Protein AF-A0A0D6NK29-F1 (afdb_monomer)

Structure (mmCIF, N/CA/C/O backbone):
data_AF-A0A0D6NK29-F1
#
_entry.id   AF-A0A0D6NK29-F1
#
loop_
_atom_site.group_PDB
_atom_site.id
_atom_site.type_symbol
_atom_site.label_atom_id
_atom_site.label_alt_id
_atom_site.label_comp_id
_atom_site.label_asym_id
_atom_site.label_entity_id
_atom_site.label_seq_id
_atom_site.pdbx_PDB_ins_code
_atom_site.Cartn_x
_atom_site.Cartn_y
_atom_site.Cartn_z
_atom_site.occupancy
_atom_site.B_iso_or_equiv
_atom_site.auth_seq_id
_atom_site.auth_comp_id
_atom_site.auth_asym_id
_atom_site.auth_atom_id
_atom_site.pdbx_PDB_model_num
ATOM 1 N N . MET A 1 1 ? 11.349 -6.737 16.344 1.00 50.88 1 MET A N 1
ATOM 2 C CA . MET A 1 1 ? 10.098 -6.105 16.818 1.00 50.88 1 MET A CA 1
ATOM 3 C C . MET A 1 1 ? 8.991 -6.532 15.869 1.00 50.88 1 MET A C 1
ATOM 5 O O . MET A 1 1 ? 9.148 -6.320 14.677 1.00 50.88 1 MET A O 1
ATOM 9 N N . LYS A 1 2 ? 7.946 -7.217 16.344 1.00 62.31 2 LYS A N 1
ATOM 10 C CA . LYS A 1 2 ? 6.819 -7.619 15.488 1.00 62.31 2 LYS A CA 1
ATOM 11 C C . LYS A 1 2 ? 5.850 -6.438 15.437 1.00 62.31 2 LYS A C 1
ATOM 13 O O . LYS A 1 2 ? 5.336 -6.054 16.482 1.00 62.31 2 LYS A O 1
ATOM 18 N N . LEU A 1 3 ? 5.683 -5.811 14.273 1.00 70.38 3 LEU A N 1
ATOM 19 C CA . LEU A 1 3 ? 4.742 -4.701 14.120 1.00 70.38 3 LEU A CA 1
ATOM 20 C C . LEU A 1 3 ? 3.313 -5.228 14.284 1.00 70.38 3 LEU A C 1
ATOM 22 O O . LEU A 1 3 ? 2.923 -6.170 13.592 1.00 70.38 3 LEU A O 1
ATOM 26 N N . ASP A 1 4 ? 2.531 -4.613 15.167 1.00 80.62 4 ASP A N 1
ATOM 27 C CA . ASP A 1 4 ? 1.096 -4.870 15.243 1.00 80.62 4 ASP A CA 1
ATOM 28 C C . ASP A 1 4 ? 0.369 -4.045 14.175 1.00 80.62 4 ASP A C 1
ATOM 30 O O . ASP A 1 4 ? -0.057 -2.911 14.407 1.00 80.62 4 ASP A O 1
ATOM 34 N N . ILE A 1 5 ? 0.251 -4.618 12.976 1.00 76.00 5 ILE A N 1
ATOM 35 C CA . ILE A 1 5 ? -0.405 -3.954 11.847 1.00 76.00 5 ILE A CA 1
ATOM 36 C C . ILE A 1 5 ? -1.881 -3.638 12.137 1.00 76.00 5 ILE A C 1
ATOM 38 O O . ILE A 1 5 ? -2.403 -2.659 11.608 1.00 76.00 5 ILE A O 1
ATOM 42 N N . LYS A 1 6 ? -2.553 -4.418 13.003 1.00 77.88 6 LYS A N 1
ATOM 43 C CA . LYS A 1 6 ? -3.951 -4.162 13.376 1.00 77.88 6 LYS A CA 1
ATOM 44 C C . LYS A 1 6 ? -4.059 -2.845 14.120 1.00 77.88 6 LYS A C 1
ATOM 46 O O . LYS A 1 6 ? -4.885 -2.014 13.756 1.00 77.88 6 LYS A O 1
ATOM 51 N N . ASN A 1 7 ? -3.207 -2.658 15.126 1.00 83.94 7 ASN A N 1
ATOM 52 C CA . ASN A 1 7 ? -3.191 -1.431 15.908 1.00 83.94 7 ASN A CA 1
ATOM 53 C C . ASN A 1 7 ? -2.804 -0.225 15.043 1.00 83.94 7 ASN A C 1
ATOM 55 O O . ASN A 1 7 ? -3.473 0.796 15.112 1.00 83.94 7 ASN A O 1
ATOM 59 N N . VAL A 1 8 ? -1.799 -0.366 14.170 1.00 83.69 8 VAL A N 1
ATOM 60 C CA . VAL A 1 8 ? -1.372 0.699 13.241 1.00 83.69 8 VAL A CA 1
ATOM 61 C C . VAL A 1 8 ? -2.517 1.169 12.341 1.00 83.69 8 VAL A C 1
ATOM 63 O O . VAL A 1 8 ? -2.725 2.371 12.199 1.00 83.69 8 VAL A O 1
ATOM 66 N N . ILE A 1 9 ? -3.279 0.238 11.755 1.00 80.75 9 ILE A N 1
ATOM 67 C CA . ILE A 1 9 ? -4.438 0.574 10.915 1.00 80.75 9 ILE A CA 1
ATOM 68 C C . ILE A 1 9 ? -5.550 1.211 11.753 1.00 80.75 9 ILE A C 1
ATOM 70 O O . ILE A 1 9 ? -6.113 2.224 11.344 1.00 80.75 9 ILE A O 1
ATOM 74 N N . ALA A 1 10 ? -5.847 0.653 12.931 1.00 84.12 10 ALA A N 1
ATOM 75 C CA . ALA A 1 10 ? -6.901 1.159 13.808 1.00 84.12 10 ALA A CA 1
ATOM 76 C C . ALA A 1 10 ? -6.631 2.587 14.315 1.00 84.12 10 ALA A C 1
ATOM 78 O O . ALA A 1 10 ? -7.572 3.356 14.500 1.00 84.12 10 ALA A O 1
ATOM 79 N N . THR A 1 11 ? -5.364 2.953 14.524 1.00 88.94 11 THR A N 1
ATOM 80 C CA . THR A 1 11 ? -4.956 4.286 14.995 1.00 88.94 11 THR A CA 1
ATOM 81 C C . THR A 1 11 ? -4.573 5.252 13.872 1.00 88.94 11 THR A C 1
ATOM 83 O O . THR A 1 11 ? -4.211 6.395 14.157 1.00 88.94 11 THR A O 1
ATOM 86 N N . ASP A 1 12 ? -4.652 4.824 12.607 1.00 87.44 12 ASP A N 1
ATOM 87 C CA . ASP A 1 12 ? -4.188 5.581 11.436 1.00 87.44 12 ASP A CA 1
ATOM 88 C C . ASP A 1 12 ? -2.733 6.091 11.580 1.00 87.44 12 ASP A C 1
ATOM 90 O O . ASP A 1 12 ? -2.361 7.200 11.168 1.00 87.44 12 ASP A O 1
ATOM 94 N N . ASP A 1 13 ? -1.877 5.275 12.202 1.00 89.00 13 ASP A N 1
ATOM 95 C CA . ASP A 1 13 ? -0.488 5.627 12.494 1.00 89.00 13 ASP A CA 1
ATOM 96 C C . ASP A 1 13 ? 0.424 5.405 11.278 1.00 89.00 13 ASP A C 1
ATOM 98 O O . ASP A 1 13 ? 1.212 4.460 11.176 1.00 89.00 13 ASP A O 1
ATOM 102 N N . SER A 1 14 ? 0.343 6.337 10.329 1.00 85.31 14 SER A N 1
ATOM 103 C CA . SER A 1 14 ? 1.213 6.328 9.147 1.00 85.31 14 SER A CA 1
ATOM 104 C C . SER A 1 14 ? 2.713 6.411 9.471 1.00 85.31 14 SER A C 1
ATOM 106 O O . SER A 1 14 ? 3.522 6.025 8.629 1.00 85.31 14 SER A O 1
ATOM 108 N N . ALA A 1 15 ? 3.116 6.904 10.649 1.00 85.81 15 ALA A N 1
ATOM 109 C CA . ALA A 1 15 ? 4.526 7.003 11.019 1.00 85.81 15 ALA A CA 1
ATOM 110 C C . ALA A 1 15 ? 5.077 5.632 11.421 1.00 85.81 15 ALA A C 1
ATOM 112 O O . ALA A 1 15 ? 6.116 5.218 10.902 1.00 85.81 15 ALA A O 1
ATOM 113 N N . ALA A 1 16 ? 4.344 4.898 12.264 1.00 83.62 16 ALA A N 1
ATOM 114 C CA . ALA A 1 16 ? 4.661 3.511 12.592 1.00 83.62 16 ALA A CA 1
ATOM 115 C C . ALA A 1 16 ? 4.647 2.627 11.339 1.00 83.62 16 ALA A C 1
ATOM 117 O O . ALA A 1 16 ? 5.553 1.811 11.152 1.00 83.62 16 ALA A O 1
ATOM 118 N N . LEU A 1 17 ? 3.676 2.845 10.441 1.00 79.94 17 LEU A N 1
ATOM 119 C CA . LEU A 1 17 ? 3.625 2.155 9.157 1.00 79.94 17 LEU A CA 1
ATOM 120 C C . LEU A 1 17 ? 4.881 2.439 8.324 1.00 79.94 17 LEU A C 1
ATOM 122 O O . LEU A 1 17 ? 5.576 1.501 7.952 1.00 79.94 17 LEU A O 1
ATOM 126 N N . LYS A 1 18 ? 5.223 3.713 8.085 1.00 80.25 18 LYS A N 1
ATOM 127 C CA . LYS A 1 18 ? 6.427 4.122 7.334 1.00 80.25 18 LYS A CA 1
ATOM 128 C C . LYS A 1 18 ? 7.708 3.533 7.917 1.00 80.25 18 LYS A C 1
ATOM 130 O O . LYS A 1 18 ? 8.546 3.046 7.161 1.00 80.25 18 LYS A O 1
ATOM 135 N N . PHE A 1 19 ? 7.854 3.571 9.241 1.00 82.12 19 PHE A N 1
ATOM 136 C CA . PHE A 1 19 ? 9.014 3.013 9.929 1.00 82.12 19 PHE A CA 1
ATOM 137 C C . PHE A 1 19 ? 9.128 1.504 9.702 1.00 82.12 19 PHE A C 1
ATOM 139 O O . PHE A 1 19 ? 10.203 1.010 9.368 1.00 82.12 19 PHE A O 1
ATOM 146 N N . ALA A 1 20 ? 8.015 0.780 9.817 1.00 75.12 20 ALA A N 1
ATOM 147 C CA . ALA A 1 20 ? 7.996 -0.647 9.543 1.00 75.12 20 ALA A CA 1
ATOM 148 C C . ALA A 1 20 ? 8.276 -0.959 8.071 1.00 75.12 20 ALA A C 1
ATOM 150 O O . ALA A 1 20 ? 9.075 -1.846 7.784 1.00 75.12 20 ALA A O 1
ATOM 151 N N . LEU A 1 21 ? 7.680 -0.200 7.142 1.00 71.38 21 LEU A N 1
ATOM 152 C CA . LEU A 1 21 ? 7.900 -0.378 5.707 1.00 71.38 21 LEU A CA 1
ATOM 153 C C . LEU A 1 21 ? 9.372 -0.207 5.350 1.00 71.38 21 LEU A C 1
ATOM 155 O O . LEU A 1 21 ? 9.910 -1.013 4.603 1.00 71.38 21 LEU A O 1
ATOM 159 N N . ALA A 1 22 ? 10.044 0.799 5.916 1.00 73.50 22 ALA A N 1
ATOM 160 C CA . ALA A 1 22 ? 11.465 1.039 5.679 1.00 73.50 22 ALA A CA 1
ATOM 161 C C . ALA A 1 22 ? 12.355 -0.166 6.043 1.00 73.50 22 ALA A C 1
ATOM 163 O O . ALA A 1 22 ? 13.452 -0.288 5.503 1.00 73.50 22 ALA A O 1
ATOM 164 N N . GLN A 1 23 ? 11.882 -1.060 6.918 1.00 73.62 23 GLN A N 1
ATOM 165 C CA . GLN A 1 23 ? 12.609 -2.250 7.363 1.00 73.62 23 GLN A CA 1
ATOM 166 C C . GLN A 1 23 ? 12.073 -3.569 6.784 1.00 73.62 23 GLN A C 1
ATOM 168 O O . GLN A 1 23 ? 12.738 -4.591 6.919 1.00 73.62 23 GLN A O 1
ATOM 173 N N . ALA A 1 24 ? 10.896 -3.563 6.154 1.00 72.88 24 ALA A N 1
ATOM 174 C CA . ALA A 1 24 ? 10.169 -4.767 5.741 1.00 72.88 24 ALA A CA 1
ATOM 175 C C . ALA A 1 24 ? 10.172 -5.012 4.221 1.00 72.88 24 ALA A C 1
ATOM 177 O O . ALA A 1 24 ? 9.424 -5.857 3.732 1.00 72.88 24 ALA A O 1
ATOM 178 N N . TRP A 1 25 ? 10.987 -4.274 3.462 1.00 73.94 25 TRP A N 1
ATOM 179 C CA . TRP A 1 25 ? 11.170 -4.541 2.038 1.00 73.94 25 TRP A CA 1
ATOM 180 C C . TRP A 1 25 ? 11.982 -5.815 1.839 1.00 73.94 25 TRP A C 1
ATOM 182 O O . TRP A 1 25 ? 13.170 -5.861 2.157 1.00 73.94 25 TRP A O 1
ATOM 192 N N . GLU A 1 26 ? 11.357 -6.822 1.244 1.00 73.94 26 GLU A N 1
ATOM 193 C CA . GLU A 1 26 ? 12.028 -8.060 0.874 1.00 73.94 26 GLU A CA 1
ATOM 194 C C . GLU A 1 26 ? 12.288 -8.085 -0.628 1.00 73.94 26 GLU A C 1
ATOM 196 O O . GLU A 1 26 ? 11.411 -7.757 -1.429 1.00 73.94 26 GLU A O 1
ATOM 201 N N . MET A 1 27 ? 13.490 -8.500 -1.030 1.00 74.81 27 MET A N 1
ATOM 202 C CA . MET A 1 27 ? 13.745 -8.805 -2.436 1.00 74.81 27 MET A CA 1
ATOM 203 C C . MET A 1 27 ? 12.967 -10.066 -2.813 1.00 74.81 27 MET A C 1
ATOM 205 O O . MET A 1 27 ? 13.115 -11.113 -2.182 1.00 74.81 27 MET A O 1
ATOM 209 N N . ARG A 1 28 ? 12.127 -9.965 -3.839 1.00 75.00 28 ARG A N 1
ATOM 210 C CA . ARG A 1 28 ? 11.334 -11.074 -4.372 1.00 75.00 28 ARG A CA 1
ATOM 211 C C . ARG A 1 28 ? 11.471 -11.122 -5.887 1.00 75.00 28 ARG A C 1
ATOM 213 O O . ARG A 1 28 ? 11.591 -10.086 -6.535 1.00 75.00 28 ARG A O 1
ATOM 220 N N . VAL A 1 29 ? 11.434 -12.335 -6.432 1.00 69.56 29 VAL A N 1
ATOM 221 C CA . VAL A 1 29 ? 11.333 -12.574 -7.874 1.00 69.56 29 VAL A CA 1
ATOM 222 C C . VAL A 1 29 ? 9.885 -12.915 -8.190 1.00 69.56 29 VAL A C 1
ATOM 224 O O . VAL A 1 29 ? 9.363 -13.912 -7.693 1.00 69.56 29 VAL A O 1
ATOM 227 N N . LEU A 1 30 ? 9.246 -12.103 -9.023 1.00 66.00 30 LEU A N 1
ATOM 228 C CA . LEU A 1 30 ? 7.904 -12.344 -9.549 1.00 66.00 30 LEU A CA 1
ATOM 229 C C . LEU A 1 30 ? 7.970 -12.157 -11.070 1.00 66.00 30 LEU A C 1
ATOM 231 O O . LEU A 1 30 ? 8.590 -11.220 -11.567 1.00 66.00 30 LEU A O 1
ATOM 235 N N . GLY A 1 31 ? 7.414 -13.099 -11.836 1.00 63.56 31 GLY A N 1
ATOM 236 C CA . GLY A 1 31 ? 7.365 -13.000 -13.304 1.00 63.56 31 GLY A CA 1
ATOM 237 C C . GLY A 1 31 ? 8.720 -12.858 -14.021 1.00 63.56 31 GLY A C 1
ATOM 238 O O . GLY A 1 31 ? 8.751 -12.344 -15.134 1.00 63.56 31 GLY A O 1
ATOM 239 N N . GLY A 1 32 ? 9.830 -13.283 -13.402 1.00 67.44 32 GLY A N 1
ATOM 240 C CA . GLY A 1 32 ? 11.179 -13.205 -13.984 1.00 67.44 32 GLY A CA 1
ATOM 241 C C . GLY A 1 32 ? 11.964 -11.928 -13.665 1.00 67.44 32 GLY A C 1
ATOM 242 O O . GLY A 1 32 ? 13.076 -11.774 -14.160 1.00 67.44 32 GLY A O 1
ATOM 243 N N . TRP A 1 33 ? 11.428 -11.044 -12.818 1.00 62.41 33 TRP A N 1
ATOM 244 C CA . TRP A 1 33 ? 12.093 -9.806 -12.406 1.00 62.41 33 TRP A CA 1
ATOM 245 C C . TRP A 1 33 ? 12.274 -9.771 -10.889 1.00 62.41 33 TRP A C 1
ATOM 247 O O . TRP A 1 33 ? 11.352 -10.096 -10.139 1.00 62.41 33 TRP A O 1
ATOM 257 N N . GLU A 1 34 ? 13.459 -9.365 -10.433 1.00 69.19 34 GLU A N 1
ATOM 258 C CA . GLU A 1 34 ? 13.725 -9.066 -9.024 1.00 69.19 34 GLU A CA 1
ATOM 259 C C . GLU A 1 34 ? 13.148 -7.702 -8.668 1.00 69.19 34 GLU A C 1
ATOM 261 O O . GLU A 1 34 ? 13.384 -6.741 -9.379 1.00 69.19 34 GLU A O 1
ATOM 266 N N . GLY A 1 35 ? 12.434 -7.567 -7.559 1.00 68.69 35 GLY A N 1
ATOM 267 C CA . GLY A 1 35 ? 12.011 -6.265 -7.054 1.00 68.69 35 GLY A CA 1
ATOM 268 C C . GLY A 1 35 ? 11.805 -6.287 -5.551 1.00 68.69 35 GLY A C 1
ATOM 269 O O . GLY A 1 35 ? 11.969 -7.319 -4.902 1.00 68.69 35 GLY A O 1
ATOM 270 N N . ARG A 1 36 ? 11.453 -5.134 -4.984 1.00 68.94 36 ARG A N 1
ATOM 271 C CA . ARG A 1 36 ? 11.166 -5.025 -3.553 1.00 68.94 36 ARG A CA 1
ATOM 272 C C . ARG A 1 36 ? 9.683 -5.222 -3.327 1.00 68.94 36 ARG A C 1
ATOM 274 O O . ARG A 1 36 ? 8.876 -4.474 -3.868 1.00 68.94 36 ARG A O 1
ATOM 281 N N . MET A 1 37 ? 9.334 -6.209 -2.522 1.00 72.56 37 MET A N 1
ATOM 282 C CA . MET A 1 37 ? 7.963 -6.504 -2.159 1.00 72.56 37 MET A CA 1
ATOM 283 C C . MET A 1 37 ? 7.763 -6.233 -0.678 1.00 72.56 37 MET A C 1
ATOM 285 O O . MET A 1 37 ? 8.551 -6.656 0.167 1.00 72.56 37 MET A O 1
ATOM 289 N N . LEU A 1 38 ? 6.689 -5.526 -0.379 1.00 70.88 38 LEU A N 1
ATOM 290 C CA . LEU A 1 38 ? 6.160 -5.401 0.957 1.00 70.88 38 LEU A CA 1
ATOM 291 C C . LEU A 1 38 ? 4.959 -6.327 1.079 1.00 70.88 38 LEU A C 1
ATOM 293 O O . LEU A 1 38 ? 4.044 -6.242 0.262 1.00 70.88 38 LEU A O 1
ATOM 297 N N . VAL A 1 39 ? 4.936 -7.143 2.129 1.00 71.62 39 VAL A N 1
ATOM 298 C CA . VAL A 1 39 ? 3.772 -7.949 2.503 1.00 71.62 39 VAL A CA 1
ATOM 299 C C . VAL A 1 39 ? 3.311 -7.521 3.885 1.00 71.62 39 VAL A C 1
ATOM 301 O O . VAL A 1 39 ? 4.060 -7.607 4.854 1.00 71.62 39 VAL A O 1
ATOM 304 N N . MET A 1 40 ? 2.068 -7.069 3.986 1.00 73.06 40 MET A N 1
ATOM 305 C CA . MET A 1 40 ? 1.403 -6.813 5.259 1.00 73.06 40 MET A CA 1
ATOM 306 C C . MET A 1 40 ? 0.271 -7.817 5.407 1.00 73.06 40 MET A C 1
ATOM 308 O O . MET A 1 40 ? -0.547 -7.945 4.505 1.00 73.06 40 MET A O 1
ATOM 312 N N . GLN A 1 41 ? 0.213 -8.523 6.532 1.00 69.75 41 GLN A N 1
ATOM 313 C CA . GLN A 1 41 ? -0.833 -9.507 6.796 1.00 69.75 41 GLN A CA 1
ATOM 314 C C . GLN A 1 41 ? -1.634 -9.108 8.029 1.00 69.75 41 GLN A C 1
ATOM 316 O O . GLN A 1 41 ? -1.064 -8.922 9.105 1.00 69.75 41 GLN A O 1
ATOM 321 N N . ARG A 1 42 ? -2.956 -9.040 7.887 1.00 69.00 42 ARG A N 1
ATOM 322 C CA . ARG A 1 42 ? -3.900 -8.907 8.995 1.00 69.00 42 ARG A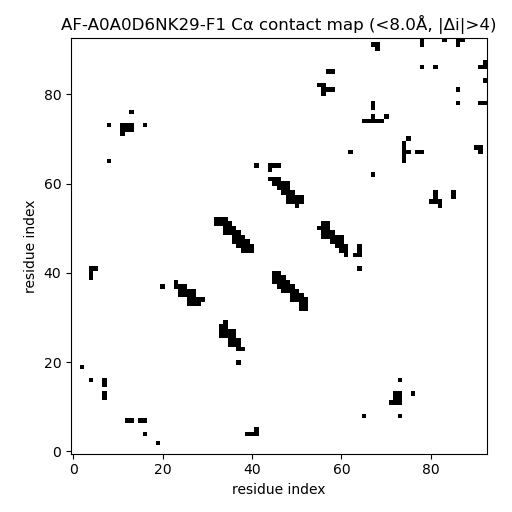 CA 1
ATOM 323 C C . ARG A 1 42 ? -4.920 -10.026 8.888 1.00 69.00 42 ARG A C 1
ATOM 325 O O . ARG A 1 42 ? -5.685 -10.056 7.933 1.00 69.00 42 ARG A O 1
ATOM 332 N N . ASP A 1 43 ? -4.980 -10.871 9.912 1.00 74.69 43 ASP A N 1
ATOM 333 C CA . ASP A 1 43 ? -5.892 -12.017 9.922 1.00 74.69 43 ASP A CA 1
ATOM 334 C C . ASP A 1 43 ? -5.667 -12.878 8.659 1.00 74.69 43 ASP A C 1
ATOM 336 O O . ASP A 1 43 ? -4.537 -13.319 8.419 1.00 74.69 43 ASP A O 1
ATOM 340 N N . GLU A 1 44 ? -6.704 -13.076 7.846 1.00 70.69 44 GLU A N 1
ATOM 341 C CA . GLU A 1 44 ? -6.655 -13.824 6.581 1.00 70.69 44 GLU A CA 1
ATOM 342 C C . GLU A 1 44 ? -6.350 -12.939 5.359 1.00 70.69 44 GLU A C 1
ATOM 344 O O . GLU A 1 44 ? -6.168 -13.447 4.256 1.00 70.69 44 GLU A O 1
ATOM 349 N N . HIS A 1 45 ? -6.245 -11.622 5.549 1.00 68.38 45 HIS A N 1
ATOM 350 C CA . HIS A 1 45 ? -6.060 -10.656 4.472 1.00 68.38 45 HIS A CA 1
ATOM 351 C C . HIS A 1 45 ? -4.592 -10.242 4.337 1.00 68.38 45 HIS A C 1
ATOM 353 O O . HIS A 1 45 ? -3.879 -10.037 5.329 1.00 68.38 45 HIS A O 1
ATOM 359 N N . THR A 1 46 ? -4.139 -10.060 3.096 1.00 70.06 46 THR A N 1
ATOM 360 C CA . THR A 1 46 ? -2.781 -9.594 2.790 1.00 70.06 46 THR A CA 1
ATOM 361 C C . THR A 1 46 ? -2.793 -8.397 1.856 1.00 70.06 46 THR A C 1
ATOM 363 O O . THR A 1 46 ? -3.489 -8.398 0.848 1.00 70.06 46 THR A O 1
ATOM 366 N N . ILE A 1 47 ? -1.957 -7.409 2.154 1.00 72.06 47 ILE A N 1
ATOM 367 C CA . ILE A 1 47 ? -1.610 -6.327 1.238 1.00 72.06 47 ILE A CA 1
ATOM 368 C C . ILE A 1 47 ? -0.206 -6.597 0.716 1.00 72.06 47 ILE A C 1
ATOM 370 O O . ILE A 1 47 ? 0.728 -6.765 1.504 1.00 72.06 47 ILE A O 1
ATOM 374 N N . LYS A 1 48 ? -0.051 -6.594 -0.605 1.00 73.69 48 LYS A N 1
ATOM 375 C CA . LYS A 1 48 ? 1.232 -6.737 -1.280 1.00 73.69 48 LYS A CA 1
ATOM 376 C C . LYS A 1 48 ? 1.498 -5.515 -2.151 1.00 73.69 48 LYS A C 1
ATOM 378 O O . LYS A 1 48 ? 0.700 -5.159 -3.018 1.00 73.69 48 LYS A O 1
ATOM 383 N N . ILE A 1 49 ? 2.642 -4.882 -1.925 1.00 74.12 49 ILE A N 1
ATOM 384 C CA . ILE A 1 49 ? 3.129 -3.770 -2.746 1.00 74.12 49 ILE A CA 1
ATOM 385 C C . ILE A 1 49 ? 4.431 -4.214 -3.376 1.00 74.12 49 ILE A C 1
ATOM 387 O O . ILE A 1 49 ? 5.362 -4.561 -2.653 1.00 74.12 49 ILE A O 1
ATOM 391 N N . TRP A 1 50 ? 4.517 -4.193 -4.698 1.00 73.88 50 TRP A N 1
ATOM 392 C CA . TRP A 1 50 ? 5.719 -4.589 -5.413 1.00 73.88 50 TRP A CA 1
ATOM 393 C C . TRP A 1 50 ? 6.300 -3.402 -6.169 1.00 73.88 50 TRP A C 1
ATOM 395 O O . TRP A 1 50 ? 5.648 -2.831 -7.027 1.00 73.88 50 TRP A O 1
ATOM 405 N N . HIS A 1 51 ? 7.540 -3.043 -5.857 1.00 71.38 51 HIS A N 1
ATOM 406 C CA . HIS A 1 51 ? 8.364 -2.115 -6.621 1.00 71.38 51 HIS A CA 1
ATOM 407 C C . HIS A 1 51 ? 9.269 -2.892 -7.579 1.00 71.38 51 HIS A C 1
ATOM 409 O O . HIS A 1 51 ? 10.188 -3.594 -7.135 1.00 71.38 51 HIS A O 1
ATOM 415 N N . ARG A 1 52 ? 9.040 -2.746 -8.885 1.00 70.62 52 ARG A N 1
ATOM 416 C CA . ARG A 1 52 ? 9.924 -3.295 -9.917 1.00 70.62 52 ARG A CA 1
ATOM 417 C C . ARG A 1 52 ? 11.159 -2.397 -10.117 1.00 70.62 52 ARG A C 1
ATOM 419 O O . ARG A 1 52 ? 11.114 -1.205 -9.797 1.00 70.62 52 ARG A O 1
ATOM 426 N N . PRO A 1 53 ? 12.269 -2.930 -10.663 1.00 65.75 53 PRO A N 1
ATOM 427 C CA . PRO A 1 53 ? 13.495 -2.164 -10.921 1.00 65.75 53 PRO A CA 1
ATOM 428 C C . PRO A 1 53 ? 13.327 -1.054 -11.956 1.00 65.75 53 PRO A C 1
ATOM 430 O O . PRO A 1 53 ? 14.069 -0.079 -11.932 1.00 65.75 53 PRO A O 1
ATOM 433 N N . ASP A 1 54 ? 12.360 -1.206 -12.861 1.00 69.12 54 ASP A N 1
ATOM 434 C CA . ASP A 1 54 ? 12.005 -0.221 -13.887 1.00 69.12 54 ASP A CA 1
ATOM 435 C C . ASP A 1 54 ? 11.197 0.968 -13.327 1.00 69.12 54 ASP A C 1
ATOM 437 O O . ASP A 1 54 ? 10.847 1.883 -14.070 1.00 69.12 54 ASP A O 1
ATOM 441 N N . GLY A 1 55 ? 10.923 0.977 -12.017 1.00 60.91 55 GLY A N 1
ATOM 442 C CA . GLY A 1 55 ? 10.174 2.028 -11.333 1.00 60.91 55 GLY A CA 1
ATOM 443 C C . GLY A 1 55 ? 8.655 1.866 -11.411 1.00 60.91 55 GLY A C 1
ATOM 444 O O . GLY A 1 55 ? 7.934 2.690 -10.849 1.00 60.91 55 GLY A O 1
ATOM 445 N N . VAL A 1 56 ? 8.153 0.813 -12.063 1.00 64.31 56 VAL A N 1
ATOM 446 C CA . VAL A 1 56 ? 6.727 0.479 -12.063 1.00 64.31 56 VAL A CA 1
ATOM 447 C C . VAL A 1 56 ? 6.398 -0.250 -10.766 1.00 64.31 56 VAL A C 1
ATOM 449 O O . VAL A 1 56 ? 7.052 -1.231 -10.414 1.00 64.31 56 VAL A O 1
ATOM 452 N N . ALA A 1 57 ? 5.376 0.206 -10.044 1.00 63.19 57 ALA A N 1
ATOM 453 C CA . ALA A 1 57 ? 4.899 -0.514 -8.874 1.00 63.19 57 ALA A CA 1
ATOM 454 C C . ALA A 1 57 ? 3.570 -1.235 -9.157 1.00 63.19 57 ALA A C 1
ATOM 456 O O . ALA A 1 57 ? 2.610 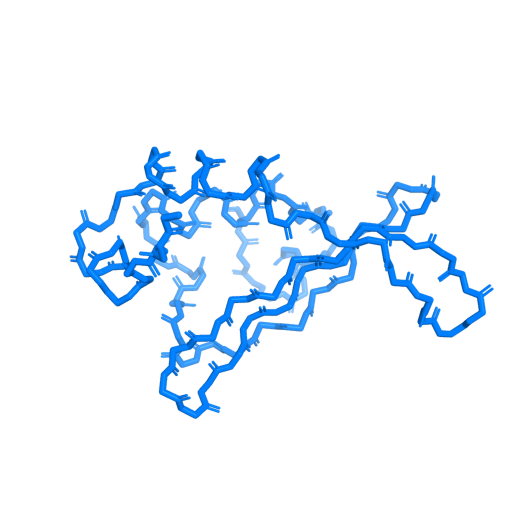-0.636 -9.644 1.00 63.19 57 ALA A O 1
ATOM 457 N N . GLU A 1 58 ? 3.543 -2.539 -8.884 1.00 65.69 58 GLU A N 1
ATOM 458 C CA . GLU A 1 58 ? 2.368 -3.404 -8.987 1.00 65.69 58 GLU A CA 1
ATOM 459 C C . GLU A 1 58 ? 1.731 -3.557 -7.600 1.00 65.69 58 GLU A C 1
ATOM 461 O O . GLU A 1 58 ? 2.415 -3.720 -6.587 1.00 65.69 58 GLU A O 1
ATOM 466 N N . PHE A 1 59 ? 0.401 -3.468 -7.551 1.00 64.88 59 PHE A N 1
ATOM 467 C CA . PHE A 1 59 ? -0.364 -3.431 -6.305 1.00 64.88 59 PHE A CA 1
ATOM 4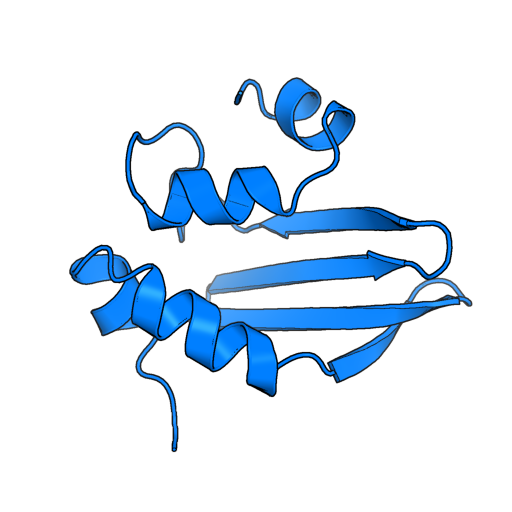68 C C . PHE A 1 59 ? -1.395 -4.542 -6.291 1.00 64.88 59 PHE A C 1
ATOM 470 O O . PHE A 1 59 ? -2.332 -4.523 -7.093 1.00 64.88 59 PHE A O 1
ATOM 477 N N . GLU A 1 60 ? -1.264 -5.439 -5.323 1.00 67.38 60 GLU A N 1
ATOM 478 C CA . GLU A 1 60 ? -2.279 -6.420 -4.961 1.00 67.38 60 GLU A CA 1
ATOM 479 C C . GLU A 1 60 ? -2.719 -6.074 -3.537 1.00 67.38 60 GLU A C 1
ATOM 481 O O . GLU A 1 60 ? -2.068 -6.410 -2.548 1.00 67.38 60 GLU A O 1
ATOM 486 N N . ILE A 1 61 ? -3.785 -5.287 -3.450 1.00 63.50 61 ILE A N 1
ATOM 487 C CA . ILE A 1 61 ? -4.358 -4.833 -2.187 1.00 63.50 61 ILE A CA 1
ATOM 488 C C . ILE A 1 61 ? -5.682 -5.552 -2.041 1.00 63.50 61 ILE A C 1
ATOM 490 O O . ILE A 1 61 ? -6.527 -5.469 -2.930 1.00 63.50 61 ILE A O 1
ATOM 494 N N . ASP A 1 62 ? -5.843 -6.257 -0.930 1.00 62.72 62 ASP A N 1
ATOM 495 C CA . ASP A 1 62 ? -7.163 -6.657 -0.483 1.00 62.72 62 ASP A CA 1
ATOM 496 C C . ASP A 1 62 ? -7.864 -5.422 0.104 1.00 62.72 62 ASP A C 1
ATOM 498 O O . ASP A 1 62 ? -7.512 -4.948 1.191 1.00 62.72 62 ASP A O 1
ATOM 502 N N . ASP A 1 63 ? -8.812 -4.860 -0.649 1.00 56.28 63 ASP A N 1
ATOM 503 C CA . A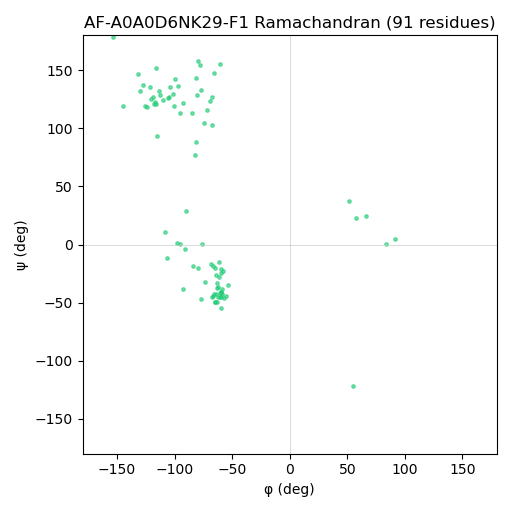SP A 1 63 ? -9.531 -3.630 -0.291 1.00 56.28 63 ASP A CA 1
ATOM 504 C C . ASP A 1 63 ? -10.333 -3.769 1.023 1.00 56.28 63 ASP A C 1
ATOM 506 O O . ASP A 1 63 ? -10.692 -2.762 1.632 1.00 56.28 63 ASP A O 1
ATOM 510 N N . PHE A 1 64 ? -10.558 -4.992 1.534 1.00 58.75 64 PHE A N 1
ATOM 511 C CA . PHE A 1 64 ? -11.157 -5.211 2.862 1.00 58.75 64 PHE A CA 1
ATOM 512 C C . PHE A 1 64 ? -10.285 -4.716 4.023 1.00 58.75 64 PHE A C 1
ATOM 514 O O . PHE A 1 64 ? -10.771 -4.522 5.140 1.00 58.75 64 PHE A O 1
ATOM 521 N N . LEU A 1 65 ? -8.986 -4.540 3.785 1.00 66.38 65 LEU A N 1
ATOM 522 C CA . LEU A 1 65 ? -7.999 -4.290 4.827 1.00 66.38 65 LEU A CA 1
ATOM 523 C C . LEU A 1 65 ? -7.775 -2.784 5.050 1.00 66.38 65 LEU A C 1
ATOM 525 O O . LEU A 1 65 ? -7.644 -2.343 6.196 1.00 66.38 65 LEU A O 1
ATOM 529 N N . VAL A 1 66 ? -7.769 -1.999 3.967 1.00 70.31 66 VAL A N 1
ATOM 530 C CA . VAL A 1 66 ? -7.693 -0.532 3.974 1.00 70.31 66 VAL A CA 1
ATOM 531 C C . VAL A 1 66 ? -8.536 0.010 2.820 1.00 70.31 66 VAL A C 1
ATOM 533 O O . VAL A 1 66 ? -8.205 -0.215 1.661 1.00 70.31 66 VAL A O 1
ATOM 536 N N . ASP A 1 67 ? -9.562 0.801 3.136 1.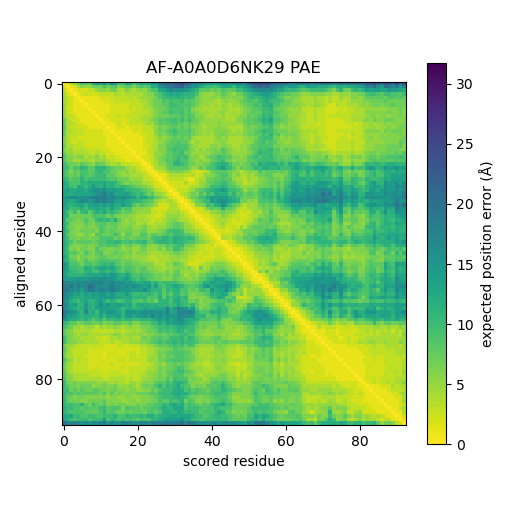00 77.81 67 ASP A N 1
ATOM 537 C CA . ASP A 1 67 ? -10.280 1.589 2.132 1.00 77.81 67 ASP A CA 1
ATOM 538 C C . ASP A 1 67 ? -9.351 2.685 1.577 1.00 77.81 67 ASP A C 1
ATOM 540 O O . ASP A 1 67 ? -9.096 3.705 2.223 1.00 77.81 67 ASP A O 1
ATOM 544 N N . LEU A 1 68 ? -8.826 2.470 0.369 1.00 78.38 68 LEU A N 1
ATOM 545 C CA . LEU A 1 68 ? -7.933 3.411 -0.315 1.00 78.38 68 LEU A CA 1
ATOM 546 C C . LEU A 1 68 ? -8.627 4.707 -0.741 1.00 78.38 68 LEU A C 1
ATOM 548 O O . LEU A 1 68 ? -7.939 5.682 -1.052 1.00 78.38 68 LEU A O 1
ATOM 552 N N . SER A 1 69 ? -9.961 4.742 -0.781 1.00 81.38 69 SER A N 1
ATOM 553 C CA . SER A 1 69 ? -10.722 5.963 -1.057 1.00 81.38 69 SER A CA 1
ATOM 554 C C . SER A 1 69 ? -10.827 6.862 0.179 1.00 81.38 69 SER A C 1
ATOM 556 O O . SER A 1 69 ? -11.002 8.080 0.055 1.00 81.38 69 SER A O 1
ATOM 558 N N . ALA A 1 70 ? -10.626 6.295 1.374 1.00 85.06 70 ALA A N 1
ATOM 559 C CA . ALA A 1 70 ? -10.686 7.027 2.624 1.00 85.06 70 ALA A CA 1
ATOM 560 C C . ALA A 1 70 ? -9.635 8.149 2.693 1.00 85.06 70 ALA A C 1
ATOM 562 O O . ALA A 1 70 ? -8.573 8.132 2.061 1.00 85.06 70 ALA A O 1
ATOM 563 N N . ARG A 1 71 ? -9.927 9.159 3.517 1.00 87.19 71 ARG A N 1
ATOM 564 C CA . ARG A 1 71 ? -9.023 10.291 3.786 1.00 87.19 71 ARG A CA 1
ATOM 565 C C . ARG A 1 71 ? -8.091 10.038 4.979 1.00 87.19 71 ARG A C 1
ATOM 567 O O . ARG A 1 71 ? -7.705 10.979 5.666 1.00 87.19 71 ARG A O 1
ATOM 574 N N . THR A 1 72 ? -7.750 8.778 5.235 1.00 88.06 72 THR A N 1
ATOM 575 C CA . THR A 1 72 ? -6.821 8.385 6.301 1.00 88.06 72 THR A CA 1
ATOM 576 C C . THR A 1 72 ? -5.373 8.628 5.870 1.00 88.06 72 THR A C 1
ATOM 578 O O . THR A 1 72 ? -5.047 8.645 4.676 1.00 88.06 72 THR A O 1
ATOM 581 N N . LYS A 1 73 ? -4.477 8.830 6.836 1.00 88.81 73 LYS A N 1
ATOM 582 C CA . LYS A 1 73 ? -3.042 9.009 6.584 1.00 88.81 73 LYS A CA 1
ATOM 583 C C . LYS A 1 73 ? -2.441 7.760 5.953 1.00 88.81 73 LYS A C 1
ATOM 585 O O . LYS A 1 73 ? -1.581 7.878 5.081 1.00 88.81 73 LYS A O 1
ATOM 590 N N . ILE A 1 74 ? -2.890 6.578 6.371 1.00 85.12 74 ILE A N 1
ATOM 591 C CA . ILE A 1 74 ? -2.466 5.302 5.798 1.00 85.12 74 ILE A CA 1
ATOM 592 C C . ILE A 1 74 ? -2.920 5.185 4.342 1.00 85.12 74 ILE A C 1
ATOM 594 O O . ILE A 1 74 ? -2.073 4.920 3.493 1.00 85.12 74 ILE A O 1
ATOM 598 N N . ALA 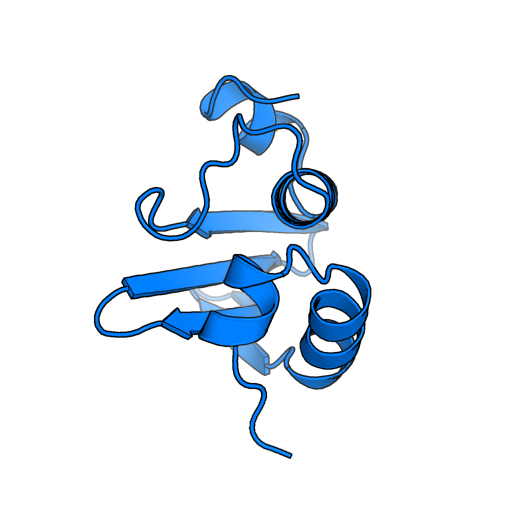A 1 75 ? -4.191 5.455 4.019 1.00 83.06 75 ALA A N 1
ATOM 599 C CA . ALA A 1 75 ? -4.663 5.414 2.631 1.00 83.06 75 ALA A CA 1
ATOM 600 C C . ALA A 1 75 ? -3.894 6.409 1.750 1.00 83.06 75 ALA A C 1
ATOM 602 O O . ALA A 1 75 ? -3.395 6.040 0.688 1.00 83.06 75 ALA A O 1
ATOM 603 N N . GLY A 1 76 ? -3.700 7.645 2.225 1.00 85.12 76 GLY A N 1
ATOM 604 C CA . GLY A 1 76 ? -2.901 8.649 1.519 1.00 85.12 76 GLY A CA 1
ATOM 605 C C . GLY A 1 76 ? -1.451 8.214 1.290 1.00 85.12 76 GLY A C 1
ATOM 606 O O . GLY A 1 76 ? -0.907 8.403 0.204 1.00 85.12 76 GLY A O 1
ATOM 607 N N . PHE A 1 77 ? -0.829 7.584 2.286 1.00 84.50 77 PHE A N 1
ATOM 608 C CA . PHE A 1 77 ? 0.522 7.058 2.147 1.00 84.50 77 PHE A CA 1
ATOM 609 C C . PHE A 1 77 ? 0.592 5.886 1.163 1.00 84.50 77 PHE A C 1
ATOM 611 O O . PHE A 1 77 ? 1.464 5.889 0.298 1.00 84.50 77 PHE A O 1
ATOM 618 N N . LEU A 1 78 ? -0.330 4.924 1.231 1.00 79.56 78 LEU A N 1
ATOM 619 C CA . LEU A 1 78 ? -0.370 3.804 0.290 1.00 79.56 78 LEU A CA 1
ATOM 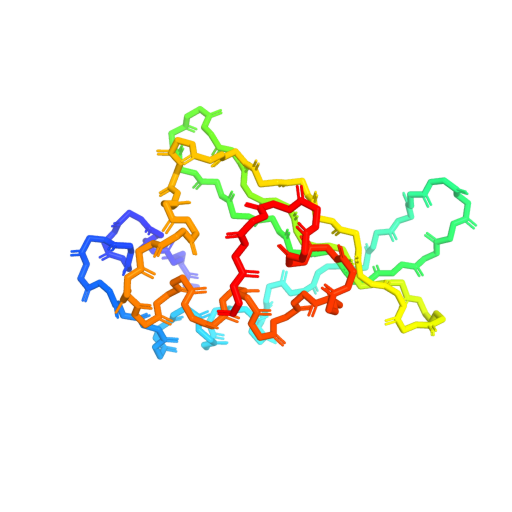620 C C . LEU A 1 78 ? -0.570 4.296 -1.148 1.00 79.56 78 LEU A C 1
ATOM 622 O O . LEU A 1 78 ? 0.150 3.843 -2.034 1.00 79.56 78 LEU A O 1
ATOM 626 N N . ARG A 1 79 ? -1.450 5.284 -1.372 1.00 80.88 79 ARG A N 1
ATOM 627 C CA . ARG A 1 79 ? -1.594 5.955 -2.677 1.00 80.88 79 ARG A CA 1
ATOM 628 C C . ARG A 1 79 ? -0.296 6.618 -3.141 1.00 80.88 79 ARG A C 1
ATOM 630 O O . ARG A 1 79 ? 0.034 6.528 -4.312 1.00 80.88 79 ARG A O 1
ATOM 637 N N . SER A 1 80 ? 0.484 7.219 -2.238 1.00 81.38 80 SER A N 1
ATOM 638 C CA . SER A 1 80 ? 1.775 7.833 -2.603 1.00 81.38 80 SER A CA 1
ATOM 639 C C . SER A 1 80 ? 2.845 6.833 -3.053 1.00 81.38 80 SER A C 1
ATOM 641 O O . SER A 1 80 ? 3.821 7.231 -3.684 1.00 81.38 80 SER A O 1
ATOM 643 N N . LEU A 1 81 ? 2.676 5.548 -2.728 1.00 75.19 81 LEU A 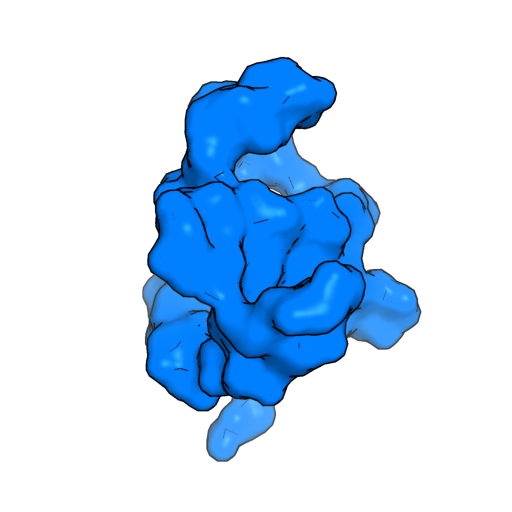N 1
ATOM 644 C CA . LEU A 1 81 ? 3.548 4.483 -3.221 1.00 75.19 81 LEU A CA 1
ATOM 645 C C . LEU A 1 81 ? 3.111 3.997 -4.611 1.00 75.19 81 LEU A C 1
ATOM 647 O O . LEU A 1 81 ? 3.903 3.365 -5.304 1.00 75.19 81 LEU A O 1
ATOM 651 N N . MET A 1 82 ? 1.870 4.280 -5.021 1.00 74.44 82 MET A N 1
ATOM 652 C CA . MET A 1 82 ? 1.299 3.824 -6.286 1.00 74.44 82 MET A CA 1
ATOM 653 C C . MET A 1 82 ? 1.719 4.698 -7.466 1.00 74.44 82 MET A C 1
ATOM 655 O O . MET A 1 82 ? 1.764 5.924 -7.345 1.00 74.44 82 MET A O 1
ATOM 659 N N . PRO A 1 83 ? 1.955 4.109 -8.655 1.00 70.81 83 PRO A N 1
ATOM 660 C CA . PRO A 1 83 ? 2.017 4.889 -9.873 1.00 70.81 83 PRO A CA 1
ATOM 661 C C . PRO A 1 83 ? 0.632 5.482 -10.144 1.00 70.81 83 PRO A C 1
ATOM 663 O O . PRO A 1 83 ? -0.396 4.855 -9.874 1.00 70.81 83 PRO A O 1
ATOM 666 N N . ALA A 1 84 ? 0.599 6.672 -10.744 1.00 72.69 84 ALA A N 1
ATOM 667 C CA . ALA A 1 84 ? -0.646 7.390 -11.020 1.00 72.69 84 ALA A CA 1
ATOM 668 C C . ALA A 1 84 ? -1.675 6.542 -11.798 1.00 72.69 84 ALA A C 1
ATOM 670 O O . ALA A 1 84 ? -2.873 6.630 -11.539 1.00 72.69 84 ALA A O 1
ATOM 671 N N . SER A 1 85 ? -1.221 5.670 -12.704 1.00 69.94 85 SER A N 1
ATOM 672 C CA . SER A 1 85 ? -2.082 4.741 -13.447 1.00 69.94 85 SER A CA 1
ATOM 673 C C . SER A 1 85 ? -2.811 3.734 -12.548 1.00 69.94 85 SER A C 1
ATOM 675 O O . SER A 1 85 ? -3.975 3.427 -12.802 1.00 69.94 85 SER A O 1
ATOM 677 N N . ALA A 1 86 ? -2.168 3.251 -11.481 1.00 70.62 86 ALA A N 1
ATOM 678 C CA . ALA A 1 86 ? -2.776 2.329 -10.524 1.00 70.62 86 ALA A CA 1
ATOM 679 C C . ALA A 1 86 ? -3.790 3.029 -9.606 1.00 70.62 86 ALA A C 1
ATOM 681 O O . ALA A 1 86 ? -4.793 2.412 -9.246 1.00 70.62 86 ALA A O 1
ATOM 682 N N . CYS A 1 87 ? -3.562 4.305 -9.273 1.00 71.50 87 CYS A N 1
ATOM 683 C CA . CYS A 1 87 ? -4.542 5.145 -8.579 1.00 71.50 87 CYS A CA 1
ATOM 684 C C . CYS A 1 87 ? -5.800 5.351 -9.441 1.00 71.50 87 CYS A C 1
ATOM 686 O O . C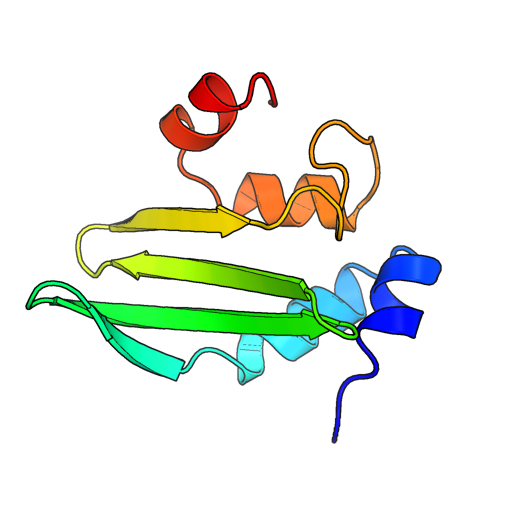YS A 1 87 ? -6.914 5.077 -8.993 1.00 71.50 87 CYS A O 1
ATOM 688 N N . VAL A 1 88 ? -5.619 5.729 -10.714 1.00 76.06 88 VAL A N 1
ATOM 689 C CA . VAL A 1 88 ? -6.718 5.962 -11.670 1.00 76.06 88 VAL A CA 1
ATOM 690 C C . VAL A 1 88 ? -7.554 4.703 -11.901 1.00 76.06 88 VAL A C 1
ATOM 692 O O . VAL A 1 88 ? -8.779 4.778 -11.849 1.00 76.06 88 VAL A O 1
ATOM 695 N N . ALA A 1 89 ? -6.922 3.542 -12.102 1.00 71.75 89 ALA A N 1
ATOM 696 C CA . ALA A 1 89 ? -7.631 2.271 -12.294 1.00 71.75 89 ALA A CA 1
ATOM 697 C C . ALA A 1 89 ? -8.520 1.885 -11.096 1.00 71.75 89 ALA A C 1
ATOM 699 O O . ALA A 1 89 ? -9.495 1.157 -11.262 1.00 71.75 89 ALA A O 1
ATOM 700 N N . ARG A 1 90 ? -8.192 2.391 -9.901 1.00 73.00 90 ARG A N 1
ATOM 701 C CA . ARG A 1 90 ? -8.941 2.182 -8.655 1.00 73.00 90 ARG A CA 1
ATOM 702 C C . ARG A 1 90 ? -9.884 3.337 -8.304 1.00 73.00 90 ARG A C 1
ATOM 704 O O . ARG A 1 90 ? -10.532 3.288 -7.266 1.00 73.00 90 ARG A O 1
ATOM 711 N N . GLY A 1 91 ? -9.966 4.376 -9.138 1.00 76.06 91 GLY A N 1
ATOM 712 C CA . GLY A 1 91 ? -10.816 5.542 -8.880 1.00 76.06 91 GLY A CA 1
ATOM 713 C C . GLY A 1 91 ? -10.378 6.379 -7.672 1.00 76.06 91 GLY A C 1
ATOM 714 O O . GLY A 1 91 ? -11.206 7.064 -7.075 1.00 76.06 91 GLY A O 1
ATOM 715 N N . VAL A 1 92 ? -9.096 6.325 -7.300 1.00 73.81 92 VAL A N 1
ATOM 716 C CA . VAL A 1 92 ? -8.524 7.082 -6.176 1.00 73.81 92 VAL A CA 1
ATOM 717 C C . VAL A 1 92 ? -7.473 8.080 -6.675 1.00 73.81 92 VAL A C 1
ATOM 719 O O . VAL A 1 92 ? -6.853 7.852 -7.712 1.00 73.81 92 VAL A O 1
ATOM 722 N N . SER A 1 93 ? -7.280 9.195 -5.959 1.00 65.12 93 SER A N 1
ATOM 723 C CA . SER A 1 93 ? -6.281 10.238 -6.273 1.00 65.12 93 SER A CA 1
ATOM 724 C C . SER A 1 93 ? -5.306 10.460 -5.128 1.00 65.12 93 SER A C 1
ATOM 726 O O . SER A 1 93 ? -5.803 10.629 -3.987 1.00 65.12 93 SER A O 1
#

Radius of gyration: 12.92 Å; Cα contacts (8 Å, |Δi|>4): 125; chains: 1; bounding box: 25×24×31 Å

Sequence (93 aa):
MKLDIKNVIATDDSAALKFALAQAWEMRVLGGWEGRMLVMQRDEHTIKIWHRPDGVAEFEIDDFLVDLSARTKIAGFLRSLMPASACVARGVS

Foldseek 3Di:
DDDPVVVCQVVLPVVSVVVVLVVQFDFDDDPRFTWTWHWDDDDPAIWIWTQTPVRAIDTDHPCVSPVLQDPGNNSVVVVVSHDPVVCVVVVHD

Mean predicted aligned error: 7.33 Å

Organism: NCBI:txid146474

Nearest PDB structures (foldseek):
  8v48-assembly1_K  TM=3.940E-01  e=4.229E+00  Escherichia coli B185
  8v45-assembly1_D  TM=3.583E-01  e=7.858E+00  Escherichia coli B185

Solvent-accessible surface area (backbone atoms only — not comparable to full-atom values): 5581 Å² total; per-residue (Å²): 134,85,80,60,59,66,59,34,63,76,66,47,36,41,64,65,47,51,57,48,51,77,72,50,62,38,84,43,76,57,101,91,41,66,26,41,32,35,76,48,72,54,93,95,47,52,37,37,44,33,40,40,80,88,72,55,46,52,76,50,67,47,61,91,78,54,58,59,79,46,93,43,54,44,26,51,51,55,53,71,68,44,43,70,68,62,30,55,78,68,77,32,134

pLDDT: mean 73.83, std 7.93, range [50.88, 89.0]

Secondary structure (DSSP, 8-state):
----HHHHHHTT-HHHHHHHHHH--EEEEETTEEEEEEEEEETTEEEEEEE-TTS-EEEEE-TTT--TTS--HHHHHHHHHS-HHHHHHTT--